Protein AF-A0A533SLA7-F1 (afdb_monomer)

Sequence (152 aa):
YKISGPLTLTRSYRLGAKPLYETLRDRCEGLPPRIVSDKLGHYRRAFNKYFYHTGVRLVHGVPIACRKHRLKHNNNPIERENERVKARTKTMRGFKSHISCKRFLYMLDIMHNFIKPSMALRGDYPAEEAGIKLQLGRNRLLSLIQLSAAAF

Mean predicted aligned error: 5.73 Å

Foldseek 3Di:
DDDAFADDPDDDLVRGQQVSLVCVQPVADDDDQEDEDAPDVSNVVNCCVRPVPPNYYYHYADDPVPVVPVGPHHPVVVVVVVVVLVVVCVVVVHDPDPVVVRVVVVVVVCCQAFNFQDVVNVRHGNCVVSVNCQVADPPNVVSVVVVVVVVD

pLDDT: mean 87.75, std 12.08, range [45.31, 97.0]

Radius of gyration: 17.33 Å; Cα contacts (8 Å, |Δi|>4): 134; chains: 1; bounding box: 38×38×55 Å

Structure (mmCIF, N/CA/C/O backbone):
data_AF-A0A533SLA7-F1
#
_entry.id   AF-A0A533SLA7-F1
#
loop_
_atom_site.group_PDB
_atom_site.id
_atom_site.type_symbol
_atom_site.label_atom_id
_atom_site.label_alt_id
_atom_site.label_comp_id
_atom_site.label_asym_id
_atom_site.label_entity_id
_atom_site.label_seq_id
_atom_site.pdbx_PDB_ins_code
_atom_site.Cartn_x
_atom_site.Cartn_y
_atom_site.Cartn_z
_atom_site.occupancy
_atom_site.B_iso_or_equiv
_atom_site.auth_seq_id
_atom_site.auth_comp_id
_atom_site.auth_asym_id
_atom_site.auth_atom_id
_atom_site.pdbx_PDB_model_num
ATOM 1 N N . TYR A 1 1 ? -6.190 -7.228 -1.175 1.00 89.88 1 TYR A N 1
ATOM 2 C CA . TYR A 1 1 ? -5.577 -6.314 -0.192 1.00 89.88 1 TYR A CA 1
ATOM 3 C C . TYR A 1 1 ? -4.904 -5.114 -0.851 1.00 89.88 1 TYR A C 1
ATOM 5 O O . TYR A 1 1 ? -4.248 -5.283 -1.873 1.00 89.88 1 TYR A O 1
ATOM 13 N N . LYS A 1 2 ? -5.033 -3.916 -0.273 1.00 91.31 2 LYS A N 1
ATOM 14 C CA . LYS A 1 2 ? -4.341 -2.688 -0.696 1.00 91.31 2 LYS A CA 1
ATOM 15 C C . LYS A 1 2 ? -3.165 -2.387 0.233 1.00 91.31 2 LYS A C 1
ATOM 17 O O . LYS A 1 2 ? -3.332 -2.366 1.450 1.00 91.31 2 LYS A O 1
ATOM 22 N N . ILE A 1 3 ? -2.011 -2.081 -0.356 1.00 90.75 3 ILE A N 1
ATOM 23 C CA . ILE A 1 3 ? -0.819 -1.575 0.337 1.00 90.75 3 ILE A CA 1
ATOM 24 C C . ILE A 1 3 ? -0.426 -0.257 -0.327 1.00 90.75 3 ILE A C 1
ATOM 26 O O . ILE A 1 3 ? -0.180 -0.225 -1.534 1.00 90.75 3 ILE A O 1
ATOM 30 N N . SER A 1 4 ? -0.364 0.824 0.449 1.00 92.00 4 SER A N 1
ATOM 31 C CA . SER A 1 4 ? 0.095 2.125 -0.041 1.00 92.00 4 SER A CA 1
ATOM 32 C C . SER A 1 4 ? 1.560 2.369 0.298 1.00 92.00 4 SER A C 1
ATOM 34 O O . SER A 1 4 ? 2.062 1.955 1.343 1.00 92.00 4 SER A O 1
ATOM 36 N N . GLY A 1 5 ? 2.246 3.088 -0.591 1.00 91.25 5 GLY A N 1
ATOM 37 C CA . GLY A 1 5 ? 3.583 3.603 -0.317 1.00 91.25 5 GLY A CA 1
ATOM 38 C C . GLY A 1 5 ? 3.552 4.758 0.691 1.00 91.25 5 GLY A C 1
ATOM 39 O O . GLY A 1 5 ? 2.486 5.313 0.973 1.00 91.25 5 GLY A O 1
ATOM 40 N N . PRO A 1 6 ? 4.714 5.156 1.228 1.00 92.69 6 PRO A N 1
ATOM 41 C CA . PRO A 1 6 ? 4.795 6.313 2.112 1.00 92.69 6 PRO A CA 1
ATOM 42 C C . PRO A 1 6 ? 4.397 7.604 1.385 1.00 92.69 6 PRO A C 1
ATOM 44 O O . PRO A 1 6 ? 4.669 7.783 0.196 1.00 92.69 6 PRO A O 1
ATOM 47 N N . LEU A 1 7 ? 3.790 8.532 2.126 1.00 93.19 7 LEU A N 1
ATOM 48 C CA . LEU A 1 7 ? 3.522 9.883 1.642 1.00 93.19 7 LEU A CA 1
ATOM 49 C C . LEU A 1 7 ? 4.847 10.642 1.486 1.00 93.19 7 LEU A C 1
ATOM 51 O O . LEU A 1 7 ? 5.549 10.872 2.470 1.00 93.19 7 LEU A O 1
ATOM 55 N N . THR A 1 8 ? 5.170 11.061 0.264 1.00 92.81 8 THR A N 1
ATOM 56 C CA . THR A 1 8 ? 6.372 11.847 -0.041 1.00 92.81 8 THR A CA 1
ATOM 57 C C . THR A 1 8 ? 6.003 13.229 -0.575 1.00 92.81 8 THR A C 1
ATOM 59 O O . THR A 1 8 ? 4.960 13.407 -1.198 1.00 92.81 8 THR A O 1
ATOM 62 N N . LEU A 1 9 ? 6.866 14.222 -0.337 1.00 90.12 9 LEU A N 1
ATOM 63 C CA . LEU A 1 9 ? 6.702 15.572 -0.899 1.00 90.12 9 LEU A CA 1
ATOM 64 C C . LEU A 1 9 ? 7.119 15.641 -2.372 1.00 90.12 9 LEU A C 1
ATOM 66 O O . LEU A 1 9 ? 6.596 16.442 -3.137 1.00 90.12 9 LEU A O 1
ATOM 70 N N . THR A 1 10 ? 8.060 14.787 -2.770 1.00 90.94 10 THR A N 1
ATOM 71 C CA . THR A 1 10 ? 8.596 14.726 -4.129 1.00 90.94 10 THR A CA 1
ATOM 72 C C . THR A 1 10 ? 8.579 13.298 -4.651 1.00 90.94 10 THR A C 1
ATOM 74 O O . THR A 1 10 ? 8.543 12.321 -3.891 1.00 90.94 10 THR A O 1
ATOM 77 N N . ARG A 1 11 ? 8.611 13.158 -5.979 1.00 89.38 11 ARG A N 1
ATOM 78 C CA . ARG A 1 11 ? 8.783 11.859 -6.630 1.00 89.38 11 ARG A CA 1
ATOM 79 C C . ARG A 1 11 ? 10.217 11.386 -6.388 1.00 89.38 11 ARG A C 1
ATOM 81 O O . ARG A 1 11 ? 11.156 11.966 -6.916 1.00 89.38 11 ARG A O 1
ATOM 88 N N . SER A 1 12 ? 10.383 10.345 -5.573 1.00 94.00 12 SER A N 1
ATOM 89 C CA . SER A 1 12 ? 11.699 9.837 -5.176 1.00 94.00 12 SER A CA 1
ATOM 90 C C . SER A 1 12 ? 11.728 8.316 -5.164 1.00 94.00 12 SER A C 1
ATOM 92 O O . SER A 1 12 ? 10.853 7.659 -4.596 1.00 94.00 12 SER A O 1
ATOM 94 N N . TYR A 1 13 ? 12.780 7.738 -5.746 1.00 95.25 13 TYR A N 1
ATOM 95 C CA . TYR A 1 13 ? 13.048 6.307 -5.620 1.00 95.25 13 TYR A CA 1
ATOM 96 C C . TYR A 1 13 ? 13.288 5.914 -4.158 1.00 95.25 13 TYR A C 1
ATOM 98 O O . TYR A 1 13 ? 12.667 4.973 -3.670 1.00 95.25 13 TYR A O 1
ATOM 106 N N . ARG A 1 14 ? 14.172 6.642 -3.459 1.00 96.25 14 ARG A N 1
ATOM 107 C CA . ARG A 1 14 ? 14.626 6.290 -2.105 1.00 96.25 14 ARG A CA 1
ATOM 108 C C . ARG A 1 14 ? 13.503 6.411 -1.079 1.00 96.25 14 ARG A C 1
ATOM 110 O O . ARG A 1 14 ? 13.402 5.543 -0.223 1.00 96.25 14 ARG A O 1
ATOM 117 N N . LEU A 1 15 ? 12.690 7.463 -1.181 1.00 95.81 15 LEU A N 1
ATOM 118 C CA . LEU A 1 15 ? 11.624 7.745 -0.217 1.00 95.81 15 LEU A CA 1
ATOM 119 C C . LEU A 1 15 ? 10.271 7.146 -0.611 1.00 95.81 15 LEU A C 1
ATOM 121 O O . LEU A 1 15 ? 9.427 7.021 0.259 1.00 95.81 15 LEU A O 1
ATOM 125 N N . GLY A 1 16 ? 10.049 6.796 -1.883 1.00 95.00 16 GLY A N 1
ATOM 126 C CA . GLY A 1 16 ? 8.755 6.317 -2.385 1.00 95.00 16 GLY A CA 1
ATOM 127 C C . GLY A 1 16 ? 8.790 4.869 -2.871 1.00 95.00 16 GLY A C 1
ATOM 128 O O . GLY A 1 16 ? 8.331 3.959 -2.185 1.00 95.00 16 GLY A O 1
ATOM 129 N N . ALA A 1 17 ? 9.330 4.635 -4.072 1.00 95.25 17 ALA A N 1
ATOM 130 C CA . ALA A 1 17 ? 9.242 3.323 -4.726 1.00 95.25 17 ALA A CA 1
ATOM 131 C C . ALA A 1 17 ? 9.986 2.208 -3.969 1.00 95.25 17 ALA A C 1
ATOM 133 O O . ALA A 1 17 ? 9.465 1.102 -3.857 1.00 95.25 17 ALA A O 1
ATOM 134 N N . LYS A 1 18 ? 11.181 2.495 -3.432 1.00 96.75 18 LYS A N 1
ATOM 135 C CA . LYS A 1 18 ? 11.969 1.533 -2.650 1.00 96.75 18 LYS A CA 1
ATOM 136 C C . LYS A 1 18 ? 11.196 1.025 -1.415 1.00 96.75 18 LYS A C 1
ATOM 138 O O . LYS A 1 18 ? 10.999 -0.184 -1.350 1.00 96.75 18 LYS A O 1
ATOM 143 N N . PRO A 1 19 ? 10.733 1.879 -0.478 1.00 97.00 19 PRO A N 1
ATOM 144 C CA . PRO A 1 19 ? 10.024 1.410 0.716 1.00 97.00 19 PRO A CA 1
ATOM 145 C C . PRO A 1 19 ? 8.677 0.745 0.403 1.00 97.00 19 PRO A C 1
ATOM 147 O O . PRO A 1 19 ? 8.277 -0.172 1.114 1.00 97.00 19 PRO A O 1
ATOM 150 N N . LEU A 1 20 ? 7.988 1.144 -0.676 1.00 95.19 20 LEU A N 1
ATOM 151 C CA . LEU A 1 20 ? 6.791 0.428 -1.131 1.00 95.19 20 LEU A CA 1
ATOM 152 C C . LEU A 1 20 ? 7.122 -1.025 -1.504 1.00 95.19 20 LEU A C 1
ATOM 154 O O . LEU A 1 20 ? 6.467 -1.942 -1.026 1.00 95.19 20 LEU A O 1
ATOM 158 N N . TYR A 1 21 ? 8.141 -1.241 -2.337 1.00 95.50 21 TYR A N 1
ATOM 159 C CA . TYR A 1 21 ? 8.519 -2.587 -2.779 1.00 95.50 21 TYR A CA 1
ATOM 160 C C . TYR A 1 21 ? 9.115 -3.435 -1.653 1.00 95.50 21 TYR A C 1
ATOM 162 O O . TYR A 1 21 ? 8.885 -4.638 -1.611 1.00 95.50 21 TYR A O 1
ATOM 170 N N . GLU A 1 22 ? 9.829 -2.806 -0.725 1.00 95.94 22 GLU A N 1
ATOM 171 C CA . GLU A 1 22 ? 10.284 -3.436 0.516 1.00 95.94 22 GLU A CA 1
ATOM 172 C C . GLU A 1 22 ? 9.097 -3.930 1.350 1.00 95.94 22 GLU A C 1
ATOM 174 O O . GLU A 1 22 ? 9.043 -5.097 1.713 1.00 95.94 22 GLU A O 1
ATOM 179 N N . THR A 1 23 ? 8.075 -3.086 1.526 1.00 94.75 23 THR A N 1
ATOM 180 C CA . THR A 1 23 ? 6.830 -3.470 2.211 1.00 94.75 23 THR A CA 1
ATOM 181 C C . THR A 1 23 ? 6.117 -4.615 1.492 1.00 94.75 23 THR A C 1
ATOM 183 O O . THR A 1 23 ? 5.605 -5.515 2.149 1.00 94.75 23 THR A O 1
ATOM 186 N N . LEU A 1 24 ? 6.082 -4.608 0.154 1.00 93.75 24 LEU A N 1
ATOM 187 C CA . LEU A 1 24 ? 5.492 -5.703 -0.623 1.00 93.75 24 LEU A CA 1
ATOM 188 C C . LEU A 1 24 ? 6.231 -7.026 -0.397 1.00 93.75 24 LEU A C 1
ATOM 190 O O . LEU A 1 24 ? 5.575 -8.047 -0.249 1.00 93.75 24 LEU A O 1
ATOM 194 N N . ARG A 1 25 ? 7.568 -7.007 -0.351 1.00 93.19 25 ARG A N 1
ATOM 195 C CA . ARG A 1 25 ? 8.379 -8.198 -0.060 1.00 93.19 25 ARG A CA 1
ATOM 196 C C . ARG A 1 25 ? 8.143 -8.701 1.366 1.00 93.19 25 ARG A C 1
ATOM 198 O O . ARG A 1 25 ? 8.005 -9.898 1.557 1.00 93.19 25 ARG A O 1
ATOM 205 N N . ASP A 1 26 ? 8.112 -7.794 2.340 1.00 92.88 26 ASP A N 1
ATOM 206 C CA . ASP A 1 26 ? 8.148 -8.158 3.763 1.00 92.88 26 ASP A CA 1
ATOM 207 C C . ASP A 1 26 ? 6.774 -8.486 4.352 1.00 92.88 26 ASP A C 1
ATOM 209 O O . ASP A 1 26 ? 6.690 -9.175 5.363 1.00 92.88 26 ASP A O 1
ATOM 213 N N . ARG A 1 27 ? 5.691 -7.957 3.768 1.00 91.69 27 ARG A N 1
ATOM 214 C CA . ARG A 1 27 ? 4.333 -8.071 4.329 1.00 91.69 27 ARG A CA 1
ATOM 215 C C . ARG A 1 27 ? 3.378 -8.937 3.518 1.00 91.69 27 ARG A C 1
ATOM 217 O O . ARG A 1 27 ? 2.217 -9.042 3.902 1.00 91.69 27 ARG A O 1
ATOM 224 N N . CYS A 1 28 ? 3.814 -9.485 2.389 1.00 90.56 28 CYS A N 1
ATOM 225 C CA . CYS A 1 28 ? 2.981 -10.378 1.590 1.00 90.56 28 CYS A CA 1
ATOM 226 C C . CYS A 1 28 ? 3.452 -11.817 1.766 1.00 90.56 28 CYS A C 1
ATOM 228 O O . CYS A 1 28 ? 4.646 -12.096 1.688 1.00 90.56 28 CYS A O 1
ATOM 230 N N . GLU A 1 29 ? 2.501 -12.725 1.952 1.00 89.12 29 GLU A N 1
ATOM 231 C CA . GLU A 1 29 ? 2.769 -14.154 1.877 1.00 89.12 29 GLU A CA 1
ATOM 232 C C . GLU A 1 29 ? 2.764 -14.603 0.416 1.00 89.12 29 GLU A C 1
ATOM 234 O O . GLU A 1 29 ? 1.838 -14.320 -0.349 1.00 89.12 29 GLU A O 1
ATOM 239 N N . GLY A 1 30 ? 3.830 -15.297 0.024 1.00 88.06 30 GLY A N 1
ATOM 240 C CA . GLY A 1 30 ? 4.041 -15.703 -1.356 1.00 88.06 30 GLY A CA 1
ATOM 241 C C . GLY A 1 30 ? 4.371 -14.538 -2.291 1.00 88.06 30 GLY A C 1
ATOM 242 O O . GLY A 1 30 ? 4.545 -13.383 -1.900 1.00 88.06 30 GLY A O 1
ATOM 243 N N . LEU A 1 31 ? 4.500 -14.866 -3.574 1.00 89.81 31 LEU A N 1
ATOM 244 C CA . LEU A 1 31 ? 4.858 -13.910 -4.610 1.00 89.81 31 LEU A CA 1
ATOM 245 C C . LEU A 1 31 ? 3.790 -13.894 -5.698 1.00 89.81 31 LEU A C 1
ATOM 247 O O . LEU A 1 31 ? 3.361 -14.957 -6.155 1.00 89.81 31 LEU A O 1
ATOM 251 N N . PRO A 1 32 ? 3.365 -12.708 -6.162 1.00 89.94 32 PRO A N 1
ATOM 252 C CA . PRO A 1 32 ? 2.428 -12.644 -7.264 1.00 89.94 32 PRO A CA 1
ATOM 253 C C . PRO A 1 32 ? 3.113 -13.142 -8.545 1.00 89.94 32 PRO A C 1
ATOM 255 O O . PRO A 1 32 ? 4.292 -12.870 -8.757 1.00 89.94 32 PRO A O 1
ATOM 258 N N . PRO A 1 33 ? 2.386 -13.755 -9.492 1.00 90.31 33 PRO A N 1
ATOM 259 C CA . PRO A 1 33 ? 2.976 -14.161 -10.770 1.00 90.31 33 PRO A CA 1
ATOM 260 C C . PRO A 1 33 ? 3.480 -12.960 -11.588 1.00 90.31 33 PRO A C 1
ATOM 262 O O . PRO A 1 33 ? 4.309 -13.095 -12.492 1.00 90.31 33 PRO A O 1
ATOM 265 N N . ARG A 1 34 ? 2.956 -11.758 -11.310 1.00 90.94 34 ARG A N 1
ATOM 266 C CA . ARG A 1 34 ? 3.347 -10.524 -11.991 1.00 90.94 34 ARG A CA 1
ATOM 267 C C . ARG A 1 34 ? 3.039 -9.272 -11.184 1.00 90.94 34 ARG A C 1
ATOM 269 O O . ARG A 1 34 ? 2.064 -9.230 -10.441 1.00 90.94 34 ARG A O 1
ATOM 276 N N . ILE A 1 35 ? 3.811 -8.223 -11.442 1.00 91.19 35 ILE A N 1
ATOM 277 C CA . ILE A 1 35 ? 3.564 -6.859 -10.974 1.00 91.19 35 ILE A CA 1
ATOM 278 C C . ILE A 1 35 ? 3.326 -5.984 -12.201 1.00 91.19 35 ILE A C 1
ATOM 280 O O . ILE A 1 35 ? 4.118 -5.992 -13.144 1.00 91.19 35 ILE A O 1
ATOM 284 N N . VAL A 1 36 ? 2.223 -5.236 -12.198 1.00 89.31 36 VAL A N 1
ATOM 285 C CA . VAL A 1 36 ? 1.888 -4.292 -13.268 1.00 89.31 36 VAL A CA 1
ATOM 286 C C . VAL A 1 36 ? 2.189 -2.877 -12.785 1.00 89.31 36 VAL A C 1
ATOM 288 O O . VAL A 1 36 ? 1.601 -2.429 -11.805 1.00 89.31 36 VAL A O 1
ATOM 291 N N . SER A 1 37 ? 3.093 -2.169 -13.461 1.00 87.88 37 SER A N 1
ATOM 292 C CA . SER A 1 37 ? 3.428 -0.771 -13.153 1.00 87.88 37 SER A CA 1
ATOM 293 C C . SER A 1 37 ? 3.317 0.124 -14.385 1.00 87.88 37 SER A C 1
ATOM 295 O O . SER A 1 37 ? 3.197 -0.356 -15.514 1.00 87.88 37 SER A O 1
ATOM 297 N N . ASP A 1 38 ? 3.406 1.440 -14.192 1.00 79.50 38 ASP A N 1
ATOM 298 C CA . ASP A 1 38 ? 3.704 2.348 -15.302 1.00 79.50 38 ASP A CA 1
ATOM 299 C C . ASP A 1 38 ? 5.165 2.146 -15.785 1.00 79.50 38 ASP A C 1
ATOM 301 O O . ASP A 1 38 ? 5.896 1.269 -15.305 1.00 79.50 38 ASP A O 1
ATOM 305 N N . LYS A 1 39 ? 5.608 2.942 -16.762 1.00 82.06 39 LYS A N 1
ATOM 306 C CA . LYS A 1 39 ? 6.992 2.912 -17.273 1.00 82.06 39 LYS A CA 1
ATOM 307 C C . LYS A 1 39 ? 7.968 3.772 -16.451 1.00 82.06 39 LYS A C 1
ATOM 309 O O . LYS A 1 39 ? 9.051 4.096 -16.936 1.00 82.06 39 LYS A O 1
ATOM 314 N N . LEU A 1 40 ? 7.631 4.160 -15.218 1.00 88.25 40 LEU A N 1
ATOM 315 C CA . LEU A 1 40 ? 8.533 4.945 -14.378 1.00 88.25 40 LEU A CA 1
ATOM 316 C C . LEU A 1 40 ? 9.778 4.132 -13.992 1.00 88.25 40 LEU A C 1
ATOM 318 O O . LEU A 1 40 ? 9.690 3.080 -13.353 1.00 88.25 40 LEU A O 1
ATOM 322 N N . GLY A 1 41 ? 10.963 4.688 -14.263 1.00 92.81 41 GLY A N 1
ATOM 323 C CA . GLY A 1 41 ? 12.245 4.047 -13.947 1.00 92.81 41 GLY A CA 1
ATOM 324 C C . GLY A 1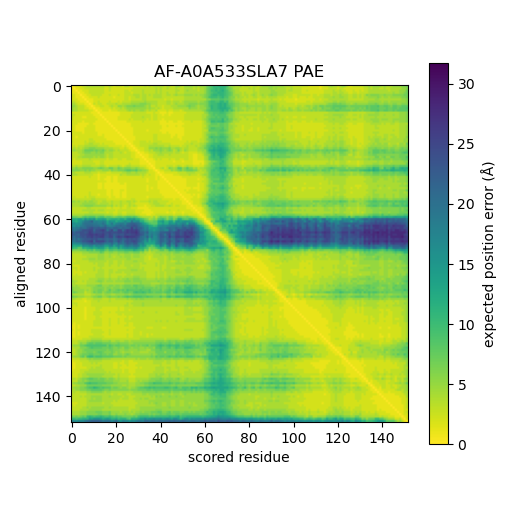 41 ? 12.435 3.689 -12.466 1.00 92.81 41 GLY A C 1
ATOM 325 O O . GLY A 1 41 ? 13.134 2.729 -12.154 1.00 92.81 41 GLY A O 1
ATOM 326 N N . HIS A 1 42 ? 11.785 4.398 -11.537 1.00 95.12 42 HIS A N 1
ATOM 327 C CA . HIS A 1 42 ? 11.835 4.072 -10.108 1.00 95.12 42 HIS A CA 1
ATOM 328 C C . HIS A 1 42 ? 11.211 2.713 -9.779 1.00 95.12 42 HIS A C 1
ATOM 330 O O . HIS A 1 42 ? 11.780 1.987 -8.967 1.00 95.12 42 HIS A O 1
ATOM 336 N N . TYR A 1 43 ? 10.084 2.351 -10.403 1.00 93.56 43 TYR A N 1
ATOM 337 C CA . TYR A 1 43 ? 9.464 1.045 -10.173 1.00 93.56 43 TYR A CA 1
ATOM 338 C C . TYR A 1 43 ? 10.274 -0.070 -10.814 1.00 93.56 43 TYR A C 1
ATOM 340 O O . TYR A 1 43 ? 10.485 -1.086 -10.169 1.00 93.56 43 TYR A O 1
ATOM 348 N N . ARG A 1 44 ? 10.835 0.148 -12.012 1.00 94.25 44 ARG A N 1
ATOM 349 C CA . ARG A 1 44 ? 11.777 -0.811 -12.616 1.00 94.25 44 ARG A CA 1
ATOM 350 C C . ARG A 1 44 ? 12.995 -1.039 -11.720 1.00 94.25 44 ARG A C 1
ATOM 352 O O . ARG A 1 44 ? 13.384 -2.176 -11.487 1.00 94.25 44 ARG A O 1
ATOM 359 N N . ARG A 1 45 ? 13.571 0.033 -11.170 1.00 96.62 45 ARG A N 1
ATOM 360 C CA . ARG A 1 45 ? 14.705 -0.054 -10.242 1.00 96.62 45 ARG A CA 1
ATOM 361 C C . ARG A 1 45 ? 14.339 -0.797 -8.953 1.00 96.62 45 ARG A C 1
ATOM 363 O O . ARG A 1 45 ? 15.126 -1.614 -8.491 1.00 96.62 45 ARG A O 1
ATOM 370 N N . ALA A 1 46 ? 13.167 -0.522 -8.381 1.00 96.44 46 ALA A N 1
ATOM 371 C CA . ALA A 1 46 ? 12.694 -1.192 -7.169 1.00 96.44 46 ALA A CA 1
ATOM 372 C C . ALA A 1 46 ? 12.392 -2.674 -7.431 1.00 96.44 46 ALA A C 1
ATOM 374 O O . ALA A 1 46 ? 12.846 -3.536 -6.686 1.00 96.44 46 ALA A O 1
ATOM 375 N N . PHE A 1 47 ? 11.710 -2.974 -8.536 1.00 96.50 47 PHE A N 1
ATOM 376 C CA . PHE A 1 47 ? 11.441 -4.331 -8.990 1.00 96.50 47 PHE A CA 1
ATOM 377 C C . PHE A 1 47 ? 12.733 -5.130 -9.147 1.00 96.50 47 PHE A C 1
ATOM 379 O O . PHE A 1 47 ? 12.864 -6.199 -8.560 1.00 96.50 47 PHE A O 1
ATOM 386 N N . ASN A 1 48 ? 13.719 -4.573 -9.857 1.00 96.06 48 ASN A N 1
ATOM 387 C CA . ASN A 1 48 ? 14.996 -5.245 -10.065 1.00 96.06 48 ASN A CA 1
ATOM 388 C C . ASN A 1 48 ? 15.718 -5.545 -8.743 1.00 96.06 48 ASN A C 1
ATOM 390 O O . ASN A 1 48 ? 16.398 -6.555 -8.616 1.00 96.06 48 ASN A O 1
ATOM 394 N N . LYS A 1 49 ? 15.565 -4.670 -7.746 1.00 96.69 49 LYS A N 1
ATOM 395 C CA . LYS A 1 49 ? 16.184 -4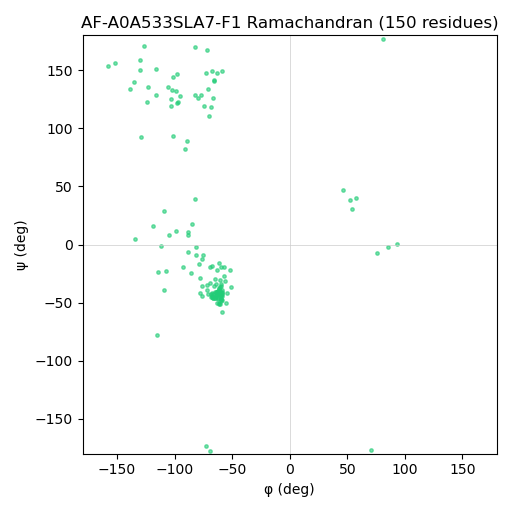.866 -6.439 1.00 96.69 49 LYS A CA 1
ATOM 396 C C . LYS A 1 49 ? 15.537 -6.004 -5.640 1.00 96.69 49 LYS A C 1
ATOM 398 O O . LYS A 1 49 ? 16.256 -6.732 -4.967 1.00 96.69 49 LYS A O 1
ATOM 403 N N . TYR A 1 50 ? 14.209 -6.105 -5.648 1.00 95.81 50 TYR A N 1
ATOM 404 C CA . TYR A 1 50 ? 13.479 -6.964 -4.703 1.00 95.81 50 TYR A CA 1
ATOM 405 C C . TYR A 1 50 ? 12.887 -8.237 -5.329 1.00 95.81 50 TYR A C 1
ATOM 407 O O . TYR A 1 50 ? 12.662 -9.201 -4.608 1.00 95.81 50 TYR A O 1
ATOM 4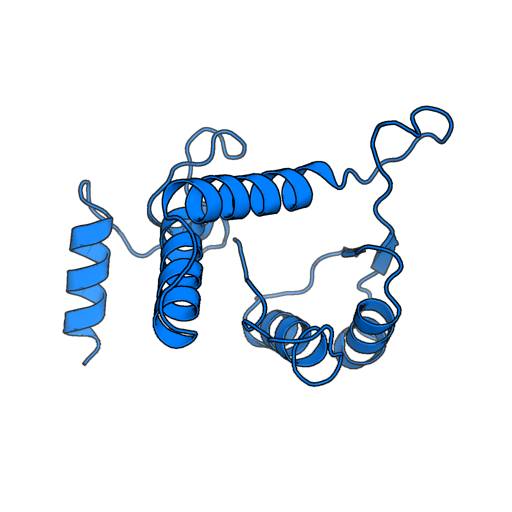15 N N . PHE A 1 51 ? 12.648 -8.262 -6.645 1.00 95.88 51 PHE A N 1
ATOM 416 C CA . PHE A 1 51 ? 11.877 -9.322 -7.312 1.00 95.88 51 PHE A CA 1
ATOM 417 C C . PHE A 1 51 ? 12.516 -9.862 -8.606 1.00 95.88 51 PHE A C 1
ATOM 419 O O . PHE A 1 51 ? 11.920 -10.692 -9.285 1.00 95.88 51 PHE A O 1
ATOM 426 N N . TYR A 1 52 ? 13.724 -9.420 -8.979 1.00 93.25 52 TYR A N 1
ATOM 427 C CA . TYR A 1 52 ? 14.346 -9.825 -10.251 1.00 93.25 52 TYR A CA 1
ATOM 428 C C . TYR A 1 52 ? 14.607 -11.333 -10.354 1.00 93.25 52 TYR A C 1
ATOM 430 O O . TYR A 1 52 ? 14.386 -11.928 -11.404 1.00 93.25 52 TYR A O 1
ATOM 438 N N . HIS A 1 53 ? 15.042 -11.951 -9.256 1.00 92.75 53 HIS A N 1
ATOM 439 C CA . HIS A 1 53 ? 15.403 -13.371 -9.203 1.00 92.75 53 HIS A CA 1
ATOM 440 C C . HIS A 1 53 ? 14.297 -14.263 -8.630 1.00 92.75 53 HIS A C 1
ATOM 442 O O . HIS A 1 53 ? 14.544 -15.418 -8.310 1.00 92.75 53 HIS A O 1
ATOM 448 N N . THR A 1 54 ? 13.079 -13.742 -8.474 1.00 91.44 54 THR A N 1
ATOM 449 C CA . THR A 1 54 ? 12.017 -14.440 -7.739 1.00 91.44 54 THR A CA 1
ATOM 450 C C . THR A 1 54 ? 10.945 -15.058 -8.644 1.00 91.44 54 THR A C 1
ATOM 452 O O . THR A 1 54 ? 9.906 -15.500 -8.164 1.00 91.44 54 THR A O 1
ATOM 455 N N . GLY A 1 55 ? 11.156 -15.054 -9.966 1.00 91.06 55 GLY A N 1
ATOM 456 C CA . GLY A 1 55 ? 10.199 -15.565 -10.961 1.00 91.06 55 GLY A CA 1
ATOM 457 C C . GLY A 1 55 ? 8.997 -14.647 -11.234 1.00 91.06 55 GLY A C 1
ATOM 458 O O . GLY A 1 55 ? 8.241 -14.878 -12.179 1.00 91.06 55 GLY A O 1
ATOM 459 N N . VAL A 1 56 ? 8.835 -13.571 -10.459 1.00 94.19 56 VAL A N 1
ATOM 460 C CA . VAL A 1 56 ? 7.811 -12.542 -10.680 1.00 94.19 56 VAL A CA 1
ATOM 461 C C . VAL A 1 56 ? 8.098 -11.814 -11.992 1.00 94.19 56 VAL A C 1
ATOM 463 O O . VAL A 1 56 ? 9.244 -11.512 -12.316 1.00 94.19 56 VAL A O 1
ATOM 466 N N . ARG A 1 57 ? 7.058 -11.476 -12.759 1.00 91.94 57 ARG A N 1
ATOM 467 C CA . ARG A 1 57 ? 7.208 -10.708 -14.008 1.00 91.94 57 ARG A CA 1
ATOM 468 C C . ARG A 1 57 ? 6.804 -9.248 -13.832 1.00 91.94 57 ARG A C 1
ATOM 470 O O . ARG A 1 57 ? 5.659 -8.973 -13.478 1.00 91.94 57 ARG A O 1
ATOM 477 N N . LEU A 1 58 ? 7.690 -8.309 -14.163 1.00 90.88 58 LEU A N 1
ATOM 478 C CA . LEU A 1 58 ? 7.309 -6.902 -14.316 1.00 90.88 58 LEU A CA 1
ATOM 479 C C . LEU A 1 58 ? 6.659 -6.685 -15.680 1.00 90.88 58 LEU A C 1
ATOM 481 O O . LEU A 1 58 ? 7.235 -7.014 -16.716 1.00 90.88 58 LEU A O 1
ATOM 485 N N . VAL A 1 59 ? 5.459 -6.115 -15.681 1.00 88.00 59 VAL A N 1
ATOM 486 C CA . VAL A 1 59 ? 4.701 -5.808 -16.895 1.00 88.00 59 VAL A CA 1
ATOM 487 C C . VAL A 1 59 ? 4.221 -4.369 -16.841 1.00 88.00 59 VAL A C 1
ATOM 489 O O . VAL A 1 59 ? 3.977 -3.817 -15.771 1.00 88.00 59 VAL A O 1
ATOM 492 N N . HIS A 1 60 ? 4.077 -3.750 -18.007 1.00 80.25 60 HIS A N 1
ATOM 493 C CA . HIS A 1 60 ? 3.593 -2.381 -18.100 1.00 80.25 60 HIS A CA 1
ATOM 494 C C . HIS A 1 60 ? 2.087 -2.348 -18.351 1.00 80.25 60 HIS A C 1
ATOM 496 O O . HIS A 1 60 ? 1.589 -3.006 -19.266 1.00 80.25 60 HIS A O 1
ATOM 502 N N . GLY A 1 61 ? 1.372 -1.591 -17.519 1.00 64.94 61 GLY A N 1
ATOM 503 C CA . GLY A 1 61 ? -0.034 -1.267 -17.753 1.00 64.94 61 GLY A CA 1
ATOM 504 C C . GLY A 1 61 ? -0.163 -0.255 -18.889 1.00 64.94 61 GLY A C 1
ATOM 505 O O . GLY A 1 61 ? 0.717 0.589 -19.070 1.00 64.94 61 GLY A O 1
ATOM 506 N N . VAL A 1 62 ? -1.244 -0.338 -19.663 1.00 58.34 62 VAL A N 1
ATOM 507 C CA . VAL A 1 62 ? -1.518 0.601 -20.761 1.00 58.34 62 VAL A CA 1
ATOM 508 C C . VAL A 1 62 ? -2.994 1.028 -20.696 1.00 58.34 62 VAL A C 1
ATOM 510 O O . VAL A 1 62 ? -3.834 0.173 -20.405 1.00 58.34 62 VAL A O 1
ATOM 513 N N . PRO A 1 63 ? -3.332 2.312 -20.942 1.00 53.62 63 PRO A N 1
ATOM 514 C CA . PRO A 1 63 ? -4.714 2.798 -20.888 1.00 53.62 63 PRO A CA 1
ATOM 515 C C . PRO A 1 63 ? -5.658 2.076 -21.862 1.00 53.62 63 PRO A C 1
ATOM 517 O 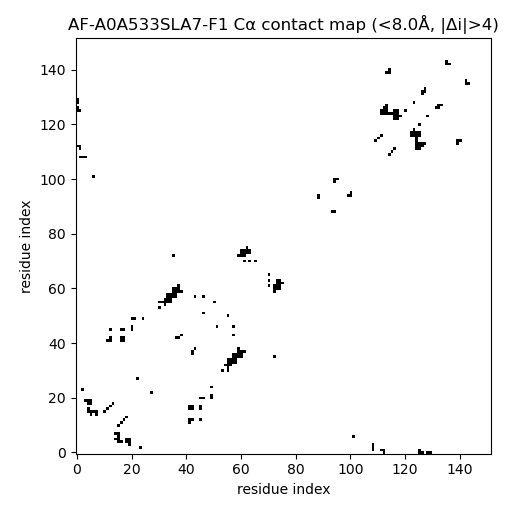O . PRO A 1 63 ? -5.261 1.710 -22.972 1.00 53.62 63 PRO A O 1
ATOM 520 N N . ILE A 1 64 ? -6.942 1.949 -21.494 1.00 49.00 64 ILE A N 1
ATOM 521 C CA . ILE A 1 64 ? -7.997 1.313 -22.318 1.00 49.00 64 ILE A CA 1
ATOM 522 C C . ILE A 1 64 ? -8.141 1.954 -23.707 1.00 49.00 64 ILE A C 1
ATOM 524 O O . ILE A 1 64 ? -8.466 1.259 -24.672 1.00 49.00 64 ILE A O 1
ATOM 528 N N . ALA A 1 65 ? -7.872 3.259 -23.834 1.00 46.97 65 ALA A N 1
ATOM 529 C CA . ALA A 1 65 ? -7.937 3.983 -25.107 1.00 46.97 65 ALA A CA 1
ATOM 530 C C . ALA A 1 65 ? -7.019 3.380 -26.192 1.00 46.97 65 ALA A C 1
ATOM 532 O O . ALA A 1 65 ? -7.269 3.540 -27.383 1.00 46.97 65 ALA A O 1
ATOM 533 N N . CYS A 1 66 ? -6.020 2.581 -25.808 1.00 48.50 66 CYS A N 1
ATOM 534 C CA . CYS A 1 66 ? -5.199 1.794 -26.723 1.00 48.50 66 CYS A CA 1
ATOM 535 C C . CYS A 1 66 ? -5.859 0.458 -27.134 1.00 48.50 66 CYS A C 1
ATOM 537 O O . CYS A 1 66 ? -5.176 -0.552 -27.315 1.00 48.50 66 CYS A O 1
ATOM 539 N N . ARG A 1 67 ? -7.183 0.437 -27.358 1.00 45.31 67 ARG A N 1
ATOM 540 C CA . ARG A 1 67 ? -7.941 -0.730 -27.865 1.00 45.31 67 ARG A CA 1
ATOM 541 C C . ARG A 1 67 ? -7.325 -1.321 -29.156 1.00 45.31 67 ARG A C 1
ATOM 543 O O . ARG A 1 67 ? -7.466 -2.512 -29.414 1.00 45.31 67 ARG A O 1
ATOM 550 N N . LYS A 1 68 ? -6.535 -0.520 -29.889 1.00 48.06 68 LYS A N 1
ATOM 551 C CA . LYS A 1 68 ? -5.729 -0.890 -31.069 1.00 48.06 68 LYS A CA 1
ATOM 552 C C . LYS A 1 68 ? -4.633 -1.952 -30.809 1.00 48.06 68 LYS A C 1
ATOM 554 O O . LYS A 1 68 ? -4.157 -2.550 -31.765 1.00 48.06 68 LYS A O 1
ATOM 559 N N . HIS A 1 69 ? -4.248 -2.232 -29.553 1.00 47.94 69 HIS A N 1
ATOM 560 C CA . HIS A 1 69 ? -3.091 -3.091 -29.220 1.00 47.94 69 HIS A CA 1
ATOM 561 C C . HIS A 1 69 ? -3.394 -4.380 -28.414 1.00 47.94 69 HIS A C 1
ATOM 563 O O . HIS A 1 69 ? -2.468 -4.970 -27.862 1.00 47.94 69 HIS A O 1
ATOM 569 N N . ARG A 1 70 ? -4.651 -4.856 -28.326 1.00 48.81 70 ARG A N 1
ATOM 570 C CA . ARG A 1 70 ? -5.025 -6.095 -27.579 1.00 48.81 70 ARG A CA 1
ATOM 571 C C . ARG A 1 70 ? -4.523 -6.135 -26.115 1.00 48.81 70 ARG A C 1
ATOM 573 O O . ARG A 1 70 ? -4.076 -7.168 -25.614 1.00 48.81 70 ARG A O 1
ATOM 580 N N . LEU A 1 71 ? -4.557 -5.003 -25.417 1.00 49.06 71 LEU A N 1
ATOM 581 C CA . LEU A 1 71 ? -3.917 -4.858 -24.106 1.00 49.06 71 LEU A CA 1
ATOM 582 C C . LEU A 1 71 ? -4.686 -5.576 -22.987 1.00 49.06 71 LEU A C 1
ATOM 584 O O . LEU A 1 71 ? -5.822 -5.234 -22.678 1.00 49.06 71 LEU A O 1
ATOM 588 N N . LYS A 1 72 ? -4.026 -6.550 -22.344 1.00 54.00 72 LYS A N 1
ATOM 589 C CA . LYS A 1 72 ? -4.569 -7.375 -21.245 1.00 54.00 72 LYS A CA 1
ATOM 590 C C . LYS A 1 72 ? -4.526 -6.712 -19.856 1.00 54.00 72 LYS A C 1
ATOM 592 O O . LYS A 1 72 ? -5.040 -7.294 -18.903 1.00 54.00 72 LYS A O 1
ATOM 597 N N . HIS A 1 73 ? -3.868 -5.560 -19.682 1.00 60.12 73 HIS A N 1
ATOM 598 C CA . HIS A 1 73 ? -3.501 -5.048 -18.349 1.00 60.12 73 HIS A CA 1
ATOM 599 C C . HIS A 1 73 ? -3.934 -3.594 -18.145 1.00 60.12 73 HIS A C 1
ATOM 601 O O . HIS A 1 73 ? -3.224 -2.652 -18.495 1.00 60.12 73 HIS A O 1
ATOM 607 N N . ASN A 1 74 ? -5.134 -3.468 -17.581 1.00 67.81 74 ASN A N 1
ATOM 608 C CA . ASN A 1 74 ? -5.878 -2.239 -17.346 1.00 67.81 74 ASN A CA 1
ATOM 609 C C . ASN A 1 74 ? -5.329 -1.450 -16.137 1.00 67.81 74 ASN A C 1
ATOM 611 O O . ASN A 1 74 ? -5.191 -2.014 -15.051 1.00 67.81 74 ASN A O 1
ATOM 615 N N . ASN A 1 75 ? -5.048 -0.154 -16.306 1.00 75.56 75 ASN A N 1
ATOM 616 C CA . ASN A 1 75 ? -4.620 0.757 -15.236 1.00 75.56 75 ASN A CA 1
ATOM 617 C C . ASN A 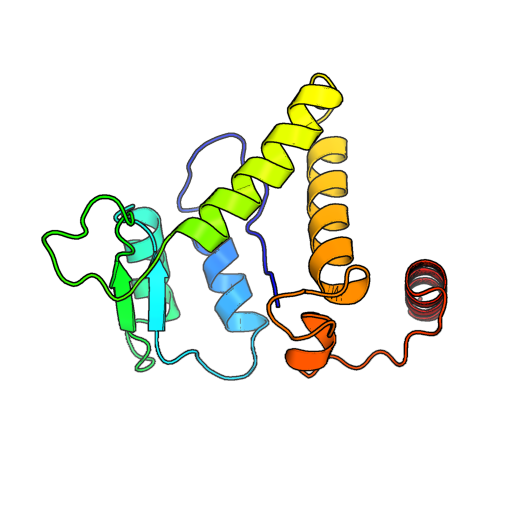1 75 ? -5.793 1.431 -14.489 1.00 75.56 75 ASN A C 1
ATOM 619 O O . ASN A 1 75 ? -5.572 2.050 -13.447 1.00 75.56 75 ASN A O 1
ATOM 623 N N . ASN A 1 76 ? -7.039 1.253 -14.939 1.00 79.00 76 ASN A N 1
ATOM 624 C CA . ASN A 1 76 ? -8.222 1.831 -14.298 1.00 79.00 76 ASN A CA 1
ATOM 625 C C . ASN A 1 76 ? -8.333 1.575 -12.784 1.00 79.00 76 ASN A C 1
ATOM 627 O O . ASN A 1 76 ? -8.810 2.471 -12.090 1.00 79.00 76 ASN A O 1
ATOM 631 N N . PRO A 1 77 ? -7.945 0.406 -12.220 1.00 81.06 77 PRO A N 1
ATOM 632 C CA . PRO A 1 77 ? -8.053 0.200 -10.777 1.00 81.06 77 PRO A CA 1
ATOM 633 C C . PRO A 1 77 ? -7.243 1.220 -9.969 1.00 81.06 77 PRO A C 1
ATOM 635 O O . PRO A 1 77 ? -7.759 1.769 -8.996 1.00 81.06 77 PRO A O 1
ATOM 638 N N . ILE A 1 78 ? -6.005 1.515 -10.391 1.00 84.31 78 ILE A N 1
ATOM 639 C CA . ILE A 1 78 ? -5.163 2.494 -9.695 1.00 84.31 78 ILE A CA 1
ATOM 640 C C . ILE A 1 78 ? -5.610 3.929 -9.997 1.00 84.31 78 ILE A C 1
ATOM 642 O O . ILE A 1 78 ? -5.599 4.771 -9.101 1.00 84.31 78 ILE A O 1
ATOM 646 N N . GLU A 1 79 ? -6.066 4.215 -11.220 1.00 85.19 79 GLU A N 1
ATOM 647 C CA . GLU A 1 79 ? -6.604 5.535 -11.574 1.00 85.19 79 GLU A CA 1
ATOM 648 C C . GLU A 1 79 ? -7.852 5.872 -10.756 1.00 85.19 79 GLU A C 1
ATOM 650 O O . GLU A 1 79 ? -7.900 6.926 -10.125 1.00 85.19 79 GLU A O 1
ATOM 655 N N . ARG A 1 80 ? -8.799 4.934 -10.652 1.00 87.00 80 ARG A N 1
ATOM 656 C CA . ARG A 1 80 ? -10.011 5.084 -9.838 1.00 87.00 80 ARG A CA 1
ATOM 657 C C . ARG A 1 80 ? -9.690 5.324 -8.366 1.00 87.00 80 ARG A C 1
ATOM 659 O O . ARG A 1 80 ? -10.371 6.099 -7.696 1.00 87.00 80 ARG A O 1
ATOM 666 N N . GLU A 1 81 ? -8.675 4.650 -7.836 1.00 87.69 81 GLU A N 1
ATOM 667 C CA . GLU A 1 81 ? -8.258 4.864 -6.451 1.00 87.69 81 GLU A CA 1
ATOM 668 C C . GLU A 1 81 ? -7.647 6.258 -6.259 1.00 87.69 81 GLU A C 1
ATOM 670 O O . GLU A 1 81 ? -7.998 6.967 -5.314 1.00 87.69 81 GLU A O 1
ATOM 675 N N . ASN A 1 82 ? -6.814 6.707 -7.199 1.00 89.69 82 ASN A N 1
ATOM 676 C CA . ASN A 1 82 ? -6.269 8.062 -7.182 1.00 89.69 82 ASN A CA 1
ATOM 677 C C . ASN A 1 82 ? -7.374 9.126 -7.286 1.00 89.69 82 ASN A C 1
ATOM 679 O O . ASN A 1 82 ? -7.322 10.139 -6.588 1.00 89.69 82 ASN A O 1
ATOM 683 N N . GLU A 1 83 ? -8.391 8.903 -8.119 1.00 90.62 83 GLU A N 1
ATOM 684 C CA . GLU A 1 83 ? -9.564 9.774 -8.228 1.00 90.62 83 GLU A CA 1
ATOM 685 C C . GLU A 1 83 ? -10.345 9.861 -6.918 1.00 90.62 83 GLU A C 1
ATOM 687 O O . GLU A 1 83 ? -10.716 10.958 -6.506 1.00 90.62 83 GLU A O 1
ATOM 692 N N . ARG A 1 84 ? -10.545 8.739 -6.215 1.00 89.06 84 ARG A N 1
ATOM 693 C CA . ARG A 1 84 ? -11.213 8.728 -4.902 1.00 89.06 84 ARG A CA 1
ATOM 694 C C . ARG A 1 84 ? -10.481 9.589 -3.879 1.00 89.06 84 ARG A C 1
ATOM 696 O O . ARG A 1 84 ? -11.123 10.364 -3.167 1.00 89.06 84 ARG A O 1
ATOM 703 N N . VAL A 1 85 ? -9.152 9.480 -3.819 1.00 90.69 85 VAL A N 1
ATOM 704 C CA . VAL A 1 85 ? -8.330 10.319 -2.933 1.00 90.69 85 VAL A CA 1
ATOM 705 C C . VAL A 1 85 ? -8.468 11.788 -3.336 1.00 90.69 85 VAL A C 1
ATOM 707 O O . VAL A 1 85 ? -8.811 12.615 -2.494 1.00 90.69 85 VAL A O 1
ATOM 710 N N . LYS A 1 86 ? -8.291 12.113 -4.626 1.00 90.88 86 LYS A N 1
ATOM 711 C CA . LYS A 1 86 ? -8.399 13.486 -5.154 1.00 90.88 86 LYS A CA 1
ATOM 712 C C . LYS A 1 86 ? -9.770 14.117 -4.910 1.00 90.88 86 LYS A C 1
ATOM 714 O O . LYS A 1 86 ? -9.850 15.288 -4.551 1.00 90.88 86 LYS A O 1
ATOM 719 N N . ALA A 1 87 ? -10.851 13.360 -5.081 1.00 91.38 87 ALA A N 1
ATOM 720 C CA . ALA A 1 87 ? -12.205 13.840 -4.834 1.00 91.38 87 ALA A CA 1
ATOM 721 C C . ALA A 1 87 ? -12.377 14.257 -3.368 1.00 91.38 87 ALA A C 1
ATOM 723 O O . ALA A 1 87 ? -12.916 15.328 -3.091 1.00 91.38 87 ALA A O 1
ATOM 724 N N . ARG A 1 88 ? -11.855 13.462 -2.422 1.00 88.88 88 ARG A N 1
ATOM 725 C CA . ARG A 1 88 ? -11.898 13.831 -1.003 1.00 88.88 88 ARG A CA 1
ATOM 726 C C . ARG A 1 88 ? -11.016 15.016 -0.660 1.00 88.88 88 ARG A C 1
ATOM 728 O O . ARG A 1 88 ? -11.494 15.925 0.015 1.00 88.88 88 ARG A O 1
ATOM 735 N N . THR A 1 89 ? -9.781 15.056 -1.150 1.00 89.44 89 THR A N 1
ATOM 736 C CA . THR A 1 89 ? -8.891 16.190 -0.868 1.00 89.44 89 THR A CA 1
ATOM 737 C C . THR A 1 89 ? -9.416 17.499 -1.456 1.00 89.44 89 THR A C 1
ATOM 739 O O . THR A 1 89 ? -9.287 18.539 -0.810 1.00 89.44 89 THR A O 1
ATOM 742 N N . LYS A 1 90 ? -10.078 17.451 -2.623 1.00 89.31 90 LYS A N 1
ATOM 743 C CA . LYS A 1 90 ? -10.754 18.604 -3.234 1.00 89.31 90 LYS A CA 1
ATOM 744 C C . LYS A 1 90 ? -11.866 19.146 -2.336 1.00 89.31 90 LYS A C 1
ATOM 746 O O . LYS A 1 90 ? -11.867 20.337 -2.041 1.00 89.31 90 LYS A O 1
ATOM 751 N N . THR A 1 91 ? -12.779 18.293 -1.864 1.00 89.62 91 THR A N 1
ATOM 752 C CA . THR A 1 91 ? -13.875 18.717 -0.970 1.00 89.62 91 THR A CA 1
ATOM 753 C C . THR A 1 91 ? -13.353 19.295 0.346 1.00 89.62 91 THR A C 1
ATOM 755 O O . THR A 1 91 ? -13.890 20.281 0.837 1.00 89.62 91 THR A O 1
ATOM 758 N N . MET A 1 92 ? -12.277 18.726 0.892 1.00 89.62 92 MET A N 1
ATOM 759 C CA . MET A 1 92 ? -11.662 19.185 2.143 1.00 89.62 92 MET A CA 1
ATOM 760 C C . MET A 1 92 ? -10.846 20.479 1.997 1.00 89.62 92 MET A C 1
ATOM 762 O O . MET A 1 92 ? -10.429 21.041 3.006 1.00 89.62 92 MET A O 1
ATOM 766 N N . ARG A 1 93 ? -10.620 20.960 0.763 1.00 88.12 93 ARG A N 1
ATOM 767 C CA . ARG A 1 93 ? -9.748 22.107 0.448 1.00 88.12 93 ARG A CA 1
ATOM 768 C C . ARG A 1 93 ? -8.304 21.906 0.936 1.00 88.12 93 ARG A C 1
ATOM 770 O O . ARG A 1 93 ? -7.658 22.834 1.416 1.00 88.12 93 ARG A O 1
ATOM 777 N N . GLY A 1 94 ? -7.798 20.682 0.776 1.00 86.94 94 GLY A N 1
ATOM 778 C CA . GLY A 1 94 ? -6.439 20.299 1.164 1.00 86.94 94 GLY A CA 1
ATOM 779 C C . GLY A 1 94 ? -6.271 19.985 2.655 1.00 86.94 94 GLY A C 1
ATOM 780 O O . GLY A 1 94 ? -7.200 20.079 3.452 1.00 86.94 94 GLY A O 1
ATOM 781 N N . PHE A 1 95 ? -5.059 19.571 3.030 1.00 89.75 95 PHE A N 1
ATOM 782 C CA . PHE A 1 95 ? -4.703 19.262 4.417 1.00 89.75 95 PHE A CA 1
ATOM 783 C C . PHE A 1 95 ? -3.909 20.402 5.042 1.00 89.75 95 PHE A C 1
ATOM 785 O O . PHE A 1 95 ? -3.071 21.014 4.387 1.00 89.75 95 PHE A O 1
ATOM 792 N N . LYS A 1 96 ? -4.132 20.644 6.337 1.00 89.38 96 LYS A N 1
ATOM 793 C CA . LYS A 1 96 ? -3.421 21.679 7.102 1.00 89.38 96 LYS A CA 1
ATOM 794 C C . LYS A 1 96 ? -2.015 21.255 7.534 1.00 89.38 96 LYS A C 1
ATOM 796 O O . LYS A 1 96 ? -1.213 22.101 7.902 1.00 89.38 96 LYS A O 1
ATOM 801 N N . SER A 1 97 ? -1.708 19.957 7.505 1.00 93.25 97 SER A N 1
ATOM 802 C CA . SER A 1 97 ? -0.386 19.437 7.867 1.00 93.25 97 SER A CA 1
ATOM 803 C C . SER A 1 97 ? -0.050 18.136 7.140 1.00 93.25 97 SER A C 1
ATOM 805 O O . SER A 1 97 ? -0.936 17.364 6.767 1.00 93.25 97 SER A O 1
ATOM 807 N N . HIS A 1 98 ? 1.243 17.837 7.006 1.00 92.31 98 HIS A N 1
ATOM 808 C CA . HIS A 1 98 ? 1.697 16.557 6.456 1.00 92.31 98 HIS A CA 1
ATOM 809 C C . HIS A 1 98 ? 1.216 15.364 7.306 1.00 92.31 98 HIS A C 1
ATOM 811 O O . HIS A 1 98 ? 0.813 14.333 6.770 1.00 92.31 98 HIS A O 1
ATOM 817 N N . ILE A 1 99 ? 1.183 15.529 8.634 1.00 94.19 99 ILE A N 1
ATOM 818 C CA . ILE A 1 99 ? 0.726 14.501 9.580 1.00 94.19 99 ILE A CA 1
ATOM 819 C C . ILE A 1 99 ? -0.761 14.191 9.377 1.00 94.19 99 ILE A C 1
ATOM 821 O O . ILE A 1 99 ? -1.130 13.018 9.308 1.00 94.19 99 ILE A O 1
ATOM 825 N N . SER A 1 100 ? -1.612 15.216 9.247 1.00 92.75 100 SER A N 1
ATOM 826 C CA . SER A 1 100 ? -3.046 15.008 8.992 1.00 92.75 100 SER A CA 1
ATOM 827 C C . SER A 1 100 ? -3.287 14.285 7.663 1.00 92.75 100 SER A C 1
ATOM 829 O O . SER A 1 100 ? -4.064 13.333 7.631 1.00 92.75 100 SER A O 1
ATOM 831 N N . CYS A 1 101 ? -2.551 14.647 6.606 1.00 93.50 101 CYS A N 1
ATOM 832 C CA . CYS A 1 101 ? -2.600 13.951 5.318 1.00 93.50 101 CYS A CA 1
ATOM 833 C C . CYS A 1 101 ? -2.198 12.473 5.455 1.00 93.50 101 CYS A C 1
ATOM 835 O O . CYS A 1 101 ? -2.930 11.583 5.025 1.00 93.50 101 CYS A O 1
ATOM 837 N N . LYS A 1 102 ? -1.073 12.191 6.125 1.00 94.62 102 LYS A N 1
ATOM 838 C CA . LYS A 1 102 ? -0.586 10.823 6.350 1.00 94.62 102 LYS A CA 1
ATOM 839 C C . LYS A 1 102 ? -1.608 9.969 7.111 1.00 94.62 102 LYS A C 1
ATOM 841 O O . LYS A 1 102 ? -1.922 8.865 6.675 1.00 94.62 102 LYS A O 1
ATOM 846 N N . ARG A 1 103 ? -2.164 10.488 8.213 1.00 94.12 103 ARG A N 1
ATOM 847 C CA . ARG A 1 103 ? -3.206 9.803 9.005 1.00 94.12 103 ARG A CA 1
ATOM 848 C C . ARG A 1 103 ? -4.464 9.537 8.180 1.00 94.12 103 ARG A C 1
ATOM 850 O O . ARG A 1 103 ? -5.023 8.449 8.256 1.00 94.12 103 ARG A O 1
ATOM 857 N N . PHE A 1 104 ? -4.878 10.502 7.362 1.00 93.31 104 PHE A N 1
ATOM 858 C CA . PHE A 1 104 ? -6.030 10.342 6.483 1.00 93.31 104 PHE A CA 1
ATOM 859 C C . PHE A 1 104 ? -5.815 9.247 5.431 1.00 93.31 104 PHE A C 1
ATOM 861 O O . PHE A 1 104 ? -6.695 8.416 5.228 1.00 93.31 104 PHE A O 1
ATOM 868 N N . LEU A 1 105 ? -4.643 9.199 4.792 1.00 93.88 105 LEU A N 1
ATOM 869 C CA . LEU A 1 105 ? -4.327 8.157 3.811 1.00 93.88 105 LEU A CA 1
ATOM 870 C C . LEU A 1 105 ? -4.308 6.759 4.446 1.00 93.88 105 LEU A C 1
ATOM 872 O O . LEU A 1 105 ? -4.876 5.833 3.873 1.00 93.88 105 LEU A O 1
ATOM 876 N N . TYR A 1 106 ? -3.755 6.613 5.656 1.00 93.88 106 TYR A N 1
ATOM 877 C CA . TYR A 1 106 ? -3.844 5.347 6.393 1.00 93.88 106 TYR A CA 1
ATOM 878 C C . TYR A 1 106 ? -5.282 4.965 6.732 1.00 93.88 106 TYR A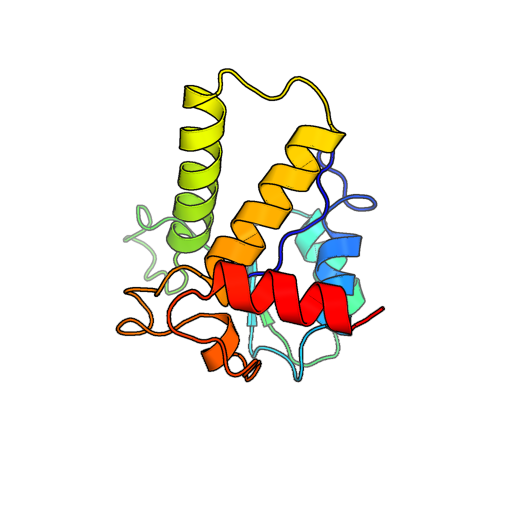 C 1
ATOM 880 O O . TYR A 1 106 ? -5.658 3.806 6.575 1.00 93.88 106 TYR A O 1
ATOM 888 N N . MET A 1 107 ? -6.105 5.933 7.142 1.00 93.31 107 MET A N 1
ATOM 889 C CA . MET A 1 107 ? -7.526 5.688 7.373 1.00 93.31 107 MET A CA 1
ATOM 890 C C . MET A 1 107 ? -8.211 5.184 6.099 1.00 93.31 107 MET A C 1
ATOM 892 O O . MET A 1 107 ? -8.980 4.232 6.164 1.00 93.31 107 MET A O 1
ATOM 896 N N . LEU A 1 108 ? -7.910 5.756 4.927 1.00 93.25 108 LEU A N 1
ATOM 897 C CA . LEU A 1 108 ? -8.466 5.271 3.660 1.00 93.25 108 LEU A CA 1
ATOM 898 C C . LEU A 1 108 ? -8.068 3.823 3.352 1.00 93.25 108 LEU A C 1
ATOM 900 O O . LEU A 1 108 ? -8.907 3.067 2.861 1.00 93.25 108 LEU A O 1
ATOM 904 N N . ASP A 1 109 ? -6.836 3.425 3.662 1.00 94.19 109 ASP A N 1
ATOM 905 C CA . ASP A 1 109 ? -6.379 2.043 3.485 1.00 94.19 109 ASP A CA 1
ATOM 906 C C . ASP A 1 109 ? -7.087 1.080 4.440 1.00 94.19 109 ASP A C 1
ATOM 908 O O . ASP A 1 109 ? -7.573 0.036 4.002 1.00 94.19 109 ASP A O 1
ATOM 912 N N . ILE A 1 110 ? -7.225 1.452 5.718 1.00 95.06 110 ILE A N 1
ATOM 913 C CA . ILE A 1 110 ? -7.986 0.673 6.707 1.00 95.06 110 ILE A CA 1
ATOM 914 C C . ILE A 1 110 ? -9.440 0.536 6.251 1.00 95.06 110 ILE A C 1
ATOM 916 O O . ILE A 1 110 ? -9.990 -0.566 6.229 1.00 95.06 110 ILE A O 1
ATOM 920 N N . MET A 1 111 ? -10.053 1.641 5.819 1.00 94.00 111 MET A N 1
ATOM 921 C CA . MET A 1 111 ? -11.420 1.632 5.317 1.00 94.00 111 MET A CA 1
ATOM 922 C C . MET A 1 111 ? -11.573 0.728 4.093 1.00 94.00 111 MET A C 1
ATOM 924 O O . MET A 1 111 ? -12.571 0.022 3.995 1.00 94.00 111 MET A O 1
ATOM 928 N N . HIS A 1 112 ? -10.617 0.757 3.161 1.00 92.75 112 HIS A N 1
ATOM 929 C CA . HIS A 1 112 ? -10.647 -0.077 1.963 1.00 92.75 112 HIS A CA 1
ATOM 930 C C . HIS A 1 112 ? -10.498 -1.561 2.297 1.00 92.75 112 HIS A C 1
ATOM 932 O O . HIS A 1 112 ? -11.247 -2.372 1.769 1.00 92.75 112 HIS A O 1
ATOM 938 N N . ASN A 1 113 ? -9.541 -1.913 3.155 1.00 94.75 113 ASN A N 1
ATOM 939 C CA . ASN A 1 113 ? -9.213 -3.307 3.432 1.00 94.75 113 ASN A CA 1
ATOM 940 C C . ASN A 1 113 ? -10.213 -3.975 4.378 1.00 94.75 113 ASN A C 1
ATOM 942 O O . ASN A 1 113 ? -10.592 -5.119 4.140 1.00 94.75 113 ASN A O 1
ATOM 946 N N . PHE A 1 114 ? -10.642 -3.272 5.429 1.00 95.38 114 PHE A N 1
ATOM 947 C CA . PHE A 1 114 ? -11.365 -3.890 6.539 1.00 95.38 114 PHE A CA 1
ATOM 948 C C . PHE A 1 114 ? -12.812 -3.435 6.688 1.00 95.38 114 PHE A C 1
ATOM 950 O O . PHE A 1 114 ? -13.579 -4.174 7.287 1.00 95.38 114 PHE A O 1
ATOM 957 N N . ILE A 1 115 ? -13.209 -2.253 6.204 1.00 93.94 115 ILE A N 1
ATOM 958 C CA . ILE A 1 115 ? -14.527 -1.671 6.539 1.00 93.94 115 ILE A CA 1
ATOM 959 C C . ILE A 1 115 ? -15.493 -1.681 5.356 1.00 93.94 115 ILE A C 1
ATOM 961 O O . ILE A 1 115 ? -16.687 -1.887 5.549 1.00 93.94 115 ILE A O 1
ATOM 965 N N . LYS A 1 116 ? -15.015 -1.412 4.138 1.00 90.69 116 LYS A N 1
ATOM 966 C CA . LYS A 1 116 ? -15.877 -1.275 2.961 1.00 90.69 116 LYS A CA 1
ATOM 967 C C . LYS A 1 116 ? -15.928 -2.583 2.173 1.00 90.69 116 LYS A C 1
ATOM 969 O O . LYS A 1 116 ? -14.876 -3.016 1.702 1.00 90.69 116 LYS A O 1
ATOM 974 N N . PRO A 1 117 ? -17.123 -3.156 1.950 1.00 90.00 117 PRO A N 1
ATOM 975 C CA . PRO A 1 117 ? -17.261 -4.297 1.061 1.00 90.00 117 PRO A CA 1
ATOM 976 C C . PRO A 1 117 ? -16.928 -3.884 -0.376 1.00 90.00 117 PRO A C 1
ATOM 978 O O . PRO A 1 117 ? -17.258 -2.782 -0.834 1.00 90.00 117 PRO A O 1
ATOM 981 N N . SER A 1 118 ? -16.249 -4.766 -1.101 1.00 87.25 118 SER A N 1
ATOM 982 C CA . SER A 1 118 ? -15.850 -4.533 -2.483 1.00 87.25 118 SER A CA 1
ATOM 983 C C . SER A 1 118 ? -16.838 -5.190 -3.438 1.00 87.25 118 SER A C 1
ATOM 985 O O . SER A 1 118 ? -16.987 -6.408 -3.462 1.00 87.25 118 SER A O 1
ATOM 987 N N . MET A 1 119 ? -17.453 -4.398 -4.321 1.00 85.62 119 MET A N 1
ATOM 988 C CA . MET A 1 119 ? -18.298 -4.947 -5.393 1.00 85.62 119 MET A CA 1
ATOM 989 C C . MET A 1 119 ? -17.519 -5.883 -6.328 1.00 85.62 119 MET A C 1
ATOM 991 O O . MET A 1 119 ? -18.083 -6.834 -6.856 1.00 85.62 119 MET A O 1
ATOM 995 N N . ALA A 1 120 ? -16.215 -5.642 -6.512 1.00 85.06 120 ALA A N 1
ATOM 996 C CA . ALA A 1 120 ? -15.361 -6.521 -7.313 1.00 85.06 120 ALA A CA 1
ATOM 997 C C . ALA A 1 120 ? -15.130 -7.890 -6.649 1.00 85.06 120 ALA A C 1
ATOM 999 O O . ALA A 1 120 ? -14.760 -8.835 -7.336 1.00 85.06 120 ALA A O 1
ATOM 1000 N N . LEU A 1 121 ? -15.364 -7.988 -5.337 1.00 88.88 121 LEU A N 1
ATOM 1001 C CA . LEU A 1 121 ? -15.250 -9.208 -4.537 1.00 88.88 121 LEU A CA 1
ATOM 1002 C C . LEU A 1 121 ? -16.634 -9.713 -4.102 1.00 88.88 121 LEU A C 1
ATOM 1004 O O . LEU A 1 121 ? -16.779 -10.278 -3.031 1.00 88.88 121 LEU A O 1
ATOM 1008 N N . ARG A 1 122 ? -17.686 -9.450 -4.894 1.00 90.06 122 ARG A N 1
ATOM 1009 C CA . ARG A 1 122 ? -19.068 -9.889 -4.602 1.00 90.06 122 ARG A CA 1
ATOM 1010 C C . ARG A 1 122 ? -19.582 -9.475 -3.212 1.00 90.06 122 ARG A C 1
ATOM 1012 O O . ARG A 1 122 ? -20.423 -10.152 -2.637 1.00 90.06 122 ARG A O 1
ATOM 1019 N N . GLY A 1 123 ? -19.112 -8.337 -2.700 1.00 89.31 123 GLY A N 1
ATOM 1020 C CA . GLY A 1 123 ? -19.498 -7.825 -1.384 1.00 89.31 123 GLY A CA 1
ATOM 1021 C C . GLY A 1 123 ? -18.562 -8.229 -0.244 1.00 89.31 123 GLY A C 1
ATOM 1022 O O . GLY A 1 123 ? -18.802 -7.797 0.878 1.00 89.31 123 GLY A O 1
ATOM 1023 N N . ASP A 1 124 ? -17.491 -8.975 -0.518 1.00 91.12 124 ASP A N 1
ATOM 1024 C CA . ASP A 1 124 ? -16.493 -9.347 0.486 1.00 91.12 124 ASP A CA 1
ATOM 1025 C C . ASP A 1 124 ? -15.449 -8.233 0.737 1.00 91.12 124 ASP A C 1
ATOM 1027 O O . ASP A 1 124 ? -15.375 -7.221 0.020 1.00 91.12 124 ASP A O 1
ATOM 1031 N N . TYR A 1 125 ? -14.635 -8.403 1.777 1.00 93.69 125 TYR A N 1
ATOM 1032 C CA . TYR A 1 125 ? -13.637 -7.459 2.257 1.00 93.69 125 TYR A CA 1
ATOM 1033 C C . TYR A 1 125 ? -12.234 -7.822 1.750 1.00 93.69 125 TYR A C 1
ATOM 1035 O O . TYR A 1 125 ? -11.784 -8.956 1.914 1.00 93.69 125 TYR A O 1
ATOM 1043 N N . PRO A 1 126 ? -11.461 -6.859 1.210 1.00 94.50 126 PRO A N 1
ATOM 1044 C CA . PRO A 1 126 ? -10.127 -7.143 0.677 1.00 94.50 126 PRO A CA 1
ATOM 1045 C C . PRO A 1 126 ? -9.111 -7.722 1.674 1.00 94.50 126 PRO A C 1
ATOM 1047 O O . PRO A 1 126 ? -8.080 -8.224 1.219 1.00 94.50 126 PRO A O 1
ATOM 1050 N N . ALA A 1 127 ? -9.339 -7.571 2.984 1.00 94.94 127 ALA A N 1
ATOM 1051 C CA . ALA A 1 127 ? -8.567 -8.211 4.049 1.00 94.94 127 ALA A CA 1
ATOM 1052 C C . ALA A 1 127 ? -8.914 -9.687 4.236 1.00 94.94 127 ALA A C 1
ATOM 1054 O O . ALA A 1 127 ? -8.003 -10.505 4.325 1.00 94.94 127 ALA A O 1
ATOM 1055 N N . GLU A 1 128 ? -10.200 -10.028 4.235 1.00 94.00 128 GLU A N 1
ATOM 1056 C CA . GLU A 1 128 ? -10.659 -11.403 4.444 1.00 94.00 128 GLU A CA 1
ATOM 1057 C C . GLU A 1 128 ? -10.228 -12.300 3.280 1.00 94.00 128 GLU A C 1
ATOM 1059 O O . GLU A 1 128 ? -9.649 -13.361 3.511 1.00 94.00 128 GLU A O 1
ATOM 1064 N N . GLU A 1 129 ? -10.353 -11.805 2.044 1.00 92.69 129 GLU A N 1
ATOM 1065 C CA . GLU A 1 129 ? -9.858 -12.494 0.841 1.00 92.69 129 GLU A CA 1
ATOM 1066 C C . GLU A 1 129 ? -8.332 -12.594 0.759 1.00 92.69 129 GLU A C 1
ATOM 1068 O O . GLU A 1 129 ? -7.778 -13.406 0.024 1.00 92.69 129 GLU A O 1
ATOM 1073 N N . ALA A 1 130 ? -7.622 -11.761 1.516 1.00 91.88 130 ALA A N 1
ATOM 1074 C CA . ALA A 1 130 ? -6.175 -11.864 1.653 1.00 91.88 130 ALA A CA 1
ATOM 1075 C C . ALA A 1 130 ? -5.754 -12.800 2.798 1.00 91.88 130 ALA A C 1
ATOM 1077 O O . ALA A 1 130 ? -4.579 -12.829 3.143 1.00 91.88 130 ALA A O 1
ATOM 1078 N N . GLY A 1 131 ? -6.700 -13.523 3.406 1.00 92.19 131 GLY A N 1
ATOM 1079 C CA . GLY A 1 131 ? -6.456 -14.443 4.517 1.00 92.19 131 GLY A CA 1
ATOM 1080 C C . GLY A 1 131 ? -6.457 -13.788 5.902 1.00 92.19 131 GLY A C 1
ATOM 1081 O O . GLY A 1 131 ? -6.349 -14.489 6.905 1.00 92.19 131 GLY A O 1
ATOM 1082 N N . ILE A 1 132 ? -6.636 -12.467 6.002 1.00 92.56 132 ILE A N 1
ATOM 1083 C CA . ILE A 1 132 ? -6.603 -11.735 7.275 1.00 92.56 132 ILE A CA 1
ATOM 1084 C C . ILE A 1 132 ? -8.011 -11.708 7.886 1.00 92.56 132 ILE A C 1
ATOM 1086 O O . ILE A 1 132 ? -8.801 -10.791 7.648 1.00 92.56 132 ILE A O 1
ATOM 1090 N N . LYS A 1 133 ? -8.330 -12.725 8.694 1.00 91.06 133 LYS A N 1
ATOM 1091 C CA . LYS A 1 133 ? -9.655 -12.911 9.310 1.00 91.06 133 LYS A CA 1
ATOM 1092 C C . LYS A 1 133 ? -9.663 -12.476 10.778 1.00 91.06 133 LYS A C 1
ATOM 1094 O O . LYS A 1 133 ? -9.377 -13.264 11.670 1.00 91.06 133 LYS A O 1
ATOM 1099 N N . LEU A 1 134 ? -10.035 -11.219 11.029 1.00 90.12 134 LEU A N 1
ATOM 1100 C CA . LEU A 1 134 ? -10.070 -10.616 12.376 1.00 90.12 134 LEU A CA 1
ATOM 1101 C C . LEU A 1 134 ? -11.399 -10.812 13.138 1.00 90.12 134 LEU A C 1
ATOM 1103 O O . LEU A 1 134 ? -11.607 -10.154 14.151 1.00 90.12 134 LEU A O 1
ATOM 1107 N N . GLN A 1 135 ? -12.310 -11.665 12.648 1.00 88.44 135 GLN A N 1
ATOM 1108 C CA . GLN A 1 135 ? -13.640 -11.913 13.242 1.00 88.44 135 GLN A CA 1
ATOM 1109 C C . GLN A 1 135 ? -14.388 -10.618 13.626 1.00 88.44 135 GLN A C 1
ATOM 1111 O O . GLN A 1 135 ? -14.906 -10.465 14.730 1.00 88.44 135 GLN A O 1
ATOM 1116 N N . LEU A 1 136 ? -14.412 -9.641 12.714 1.00 91.69 136 LEU A N 1
ATOM 1117 C CA . LEU A 1 136 ? -15.028 -8.342 12.984 1.00 91.69 136 LEU A CA 1
ATOM 1118 C C . LEU A 1 136 ? -16.555 -8.475 13.046 1.00 91.69 136 LEU A C 1
ATOM 1120 O O . LEU A 1 136 ? -17.171 -9.069 12.162 1.00 91.69 136 LEU A O 1
ATOM 1124 N N . GLY A 1 137 ? -17.166 -7.874 14.068 1.00 89.50 137 GLY A N 1
ATOM 1125 C CA . GLY A 1 137 ? -18.618 -7.856 14.226 1.00 89.50 137 GLY A CA 1
ATOM 1126 C C . GLY A 1 137 ? -19.315 -6.921 13.233 1.00 89.50 137 GLY A C 1
ATOM 1127 O O . GLY A 1 137 ? -18.695 -6.301 12.367 1.00 89.50 137 GLY A O 1
ATOM 1128 N N . ARG A 1 138 ? -20.635 -6.748 13.396 1.00 90.31 138 ARG A N 1
ATOM 1129 C CA . ARG A 1 138 ? -21.449 -5.865 12.535 1.00 90.31 138 ARG A CA 1
ATOM 1130 C C . ARG A 1 138 ? -20.895 -4.437 12.467 1.00 90.31 138 ARG A C 1
ATOM 1132 O O . ARG A 1 138 ? -20.850 -3.844 11.392 1.00 90.31 138 ARG A O 1
ATOM 1139 N N . ASN A 1 139 ? -20.455 -3.888 13.602 1.00 93.44 139 ASN A N 1
ATOM 1140 C CA . ASN A 1 139 ? -19.750 -2.609 13.642 1.00 93.44 139 ASN A CA 1
ATOM 1141 C C . ASN A 1 139 ? -18.238 -2.835 13.527 1.00 93.44 139 ASN A C 1
ATOM 1143 O O . ASN A 1 139 ? -17.510 -2.840 14.518 1.00 93.44 139 ASN A O 1
ATOM 1147 N N . ARG A 1 140 ? -17.771 -3.007 12.288 1.00 94.12 140 ARG A N 1
ATOM 1148 C CA . ARG A 1 140 ? -16.376 -3.360 11.992 1.00 94.12 140 ARG A CA 1
ATOM 1149 C C . ARG A 1 140 ? -15.372 -2.327 12.500 1.00 94.12 140 ARG A C 1
ATOM 1151 O O . ARG A 1 140 ? -14.298 -2.704 12.951 1.00 94.12 140 ARG A O 1
ATOM 1158 N N . LEU A 1 141 ? -15.717 -1.036 12.467 1.00 94.25 141 LEU A N 1
ATOM 1159 C CA . LEU A 1 141 ? -14.841 0.020 12.985 1.00 94.25 141 LEU A CA 1
ATOM 1160 C C . LEU A 1 141 ? -14.680 -0.087 14.505 1.00 94.25 141 LEU A C 1
ATOM 1162 O O . LEU A 1 141 ? -13.557 -0.016 14.995 1.00 94.25 141 LEU A O 1
ATOM 1166 N N . LEU A 1 142 ? -15.781 -0.288 15.235 1.00 94.81 142 LEU A N 1
ATOM 1167 C CA . LEU A 1 142 ? -15.728 -0.489 16.682 1.00 94.81 142 LEU A CA 1
ATOM 1168 C C . LEU A 1 142 ? -14.897 -1.728 17.032 1.00 94.81 142 LEU A C 1
ATOM 1170 O O . LEU A 1 142 ? -14.015 -1.635 17.879 1.00 94.81 142 LEU A O 1
ATOM 1174 N N . SER A 1 143 ? -15.116 -2.846 16.333 1.00 95.75 143 SER A N 1
ATOM 1175 C CA . SER A 1 143 ? -14.332 -4.067 16.540 1.00 95.75 143 SER A CA 1
ATOM 1176 C C . SER A 1 143 ? -12.835 -3.843 16.304 1.00 95.75 143 SER A C 1
ATOM 1178 O O . SER A 1 143 ? -12.023 -4.293 17.102 1.00 95.75 143 SER A O 1
ATOM 1180 N N . LEU A 1 144 ? -12.449 -3.097 15.261 1.00 94.69 144 LEU A N 1
ATOM 1181 C CA . LEU A 1 144 ? -11.042 -2.754 15.015 1.00 94.69 144 LEU A CA 1
ATOM 1182 C C . LEU A 1 144 ? -10.438 -1.903 16.139 1.00 94.69 144 LEU A C 1
ATOM 1184 O O . LEU A 1 144 ? -9.293 -2.131 16.521 1.00 94.69 144 LEU A O 1
ATOM 1188 N N . ILE A 1 145 ? -11.190 -0.933 16.669 1.00 94.06 145 ILE A N 1
ATOM 1189 C CA . ILE A 1 145 ? -10.735 -0.094 17.788 1.00 94.06 145 ILE A CA 1
ATOM 1190 C C . I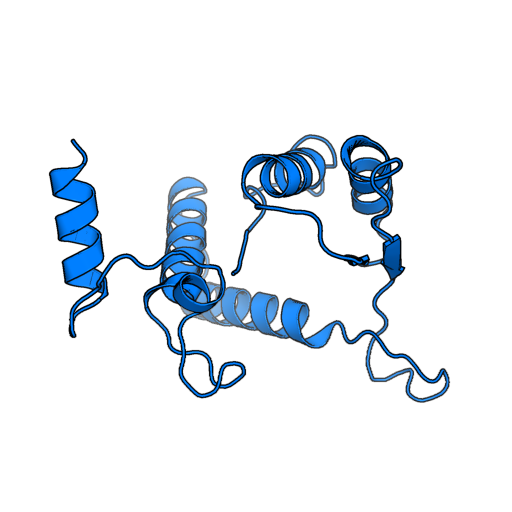LE A 1 145 ? -10.539 -0.949 19.043 1.00 94.06 145 ILE A C 1
ATOM 1192 O O . ILE A 1 145 ? -9.506 -0.835 19.693 1.00 94.06 145 ILE A O 1
ATOM 1196 N N . GLN A 1 146 ? -11.494 -1.828 19.354 1.00 94.94 146 GLN A N 1
ATOM 1197 C CA . GLN A 1 146 ? -11.417 -2.730 20.505 1.00 94.94 146 GLN A CA 1
ATOM 1198 C C . GLN A 1 146 ? -10.229 -3.694 20.396 1.00 94.94 146 GLN A C 1
ATOM 1200 O O . GLN A 1 146 ? -9.462 -3.816 21.346 1.00 94.94 146 GLN A O 1
ATOM 1205 N N . LEU A 1 147 ? -10.025 -4.312 19.228 1.00 94.12 147 LEU A N 1
ATOM 1206 C CA . LEU A 1 147 ? -8.869 -5.178 18.972 1.00 94.12 147 LEU A CA 1
ATOM 1207 C C . LEU A 1 147 ? -7.548 -4.418 19.102 1.00 94.12 147 LEU A C 1
ATOM 1209 O O . LEU A 1 147 ? -6.604 -4.921 19.699 1.00 94.12 147 LEU A O 1
ATOM 1213 N N . SER A 1 148 ? -7.480 -3.197 18.565 1.00 91.88 148 SER A N 1
ATOM 1214 C CA . SER A 1 148 ? -6.283 -2.367 18.685 1.00 91.88 148 SER A CA 1
ATOM 1215 C C . SER A 1 148 ? -6.009 -1.953 20.126 1.00 91.88 148 SER A C 1
ATOM 1217 O O . SER A 1 148 ? -4.844 -1.830 20.477 1.00 91.88 148 SER A O 1
ATOM 1219 N N . ALA A 1 149 ? -7.041 -1.691 20.931 1.00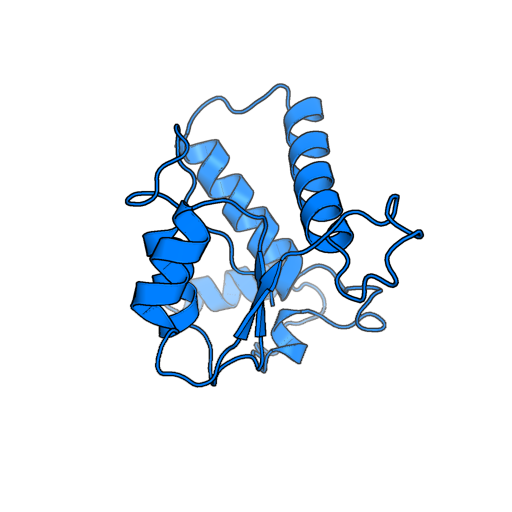 93.31 149 ALA A N 1
ATOM 1220 C CA . ALA A 1 149 ? -6.885 -1.315 22.332 1.00 93.31 149 ALA A CA 1
ATOM 1221 C C . ALA A 1 149 ? -6.433 -2.500 23.196 1.00 93.31 149 ALA A C 1
ATOM 1223 O O . ALA A 1 149 ? -5.643 -2.302 24.104 1.00 93.31 149 ALA A O 1
ATOM 1224 N N . ALA A 1 150 ? -6.895 -3.714 22.887 1.00 92.19 150 ALA A N 1
ATOM 1225 C CA . ALA A 1 150 ? -6.506 -4.938 23.589 1.00 92.19 150 ALA A CA 1
ATOM 1226 C C . ALA A 1 150 ? -5.105 -5.461 23.214 1.00 92.19 150 ALA A C 1
ATOM 1228 O O . ALA A 1 150 ? -4.601 -6.375 23.857 1.00 92.19 150 ALA A O 1
ATOM 1229 N N . ALA A 1 151 ? -4.496 -4.933 22.149 1.00 83.56 151 ALA A N 1
ATOM 1230 C CA . ALA A 1 151 ? -3.162 -5.326 21.695 1.00 83.56 151 ALA A CA 1
ATOM 1231 C C . ALA A 1 151 ? -2.014 -4.638 22.466 1.00 83.56 151 ALA A C 1
ATOM 1233 O O . ALA A 1 151 ? -0.849 -4.91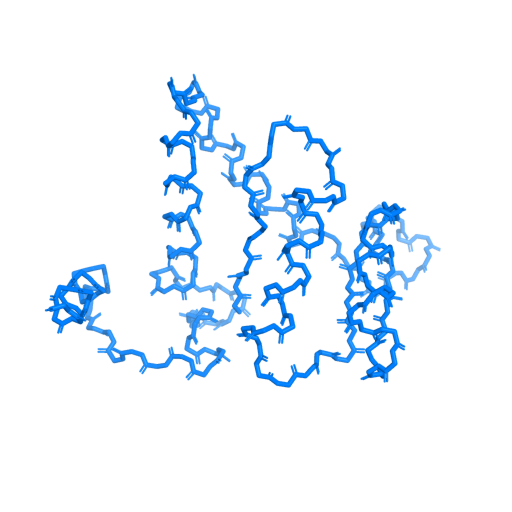5 22.175 1.00 83.56 151 ALA A O 1
ATOM 1234 N N . PHE A 1 152 ? -2.336 -3.743 23.405 1.00 60.59 152 PHE A N 1
ATOM 1235 C CA . PHE A 1 152 ? -1.409 -3.018 24.279 1.00 60.59 152 PHE A CA 1
ATOM 1236 C C . PHE A 1 152 ? -1.761 -3.280 25.742 1.00 60.59 152 PHE A C 1
ATOM 1238 O O . PHE A 1 152 ? -0.823 -3.225 26.565 1.00 60.59 152 PHE A O 1
#

Nearest PDB structures (foldseek):
  6th6-assembly1_Bb  TM=3.915E-01  e=1.575E+00  Thermococcus kodakarensis KOD1
  1n2t-assembly1_A  TM=4.914E-01  e=5.668E+00  Synechocystis sp. PCC 6714
  4a0g-assembly1_B  TM=3.666E-01  e=9.718E+00  Arabidopsis thaliana

Secondary structure (DSSP, 8-state):
---PPPP-SS--IIIIIHHHHHHHHHH-SS--SEEEE-S-HHHHHHHHHHTTTSSPEEEE---GGGGGG------HHHHHHHHHHHHHHHHTTS-SSHHHHHHHHHHHHHIIIIISPPGGGTT--TTTTTT------SSHHHHHHHHHHHT-

Solvent-accessible surface area (backbone atoms only — not comparable to full-atom values): 9130 Å² total; per-residue (Å²): 100,80,85,81,55,59,90,61,97,62,96,38,44,80,67,25,37,38,56,32,48,51,47,53,64,74,73,43,87,78,78,60,75,55,48,76,39,70,90,52,67,44,52,56,54,27,42,56,74,76,36,63,88,68,78,40,38,85,44,70,43,49,64,74,88,50,66,91,65,78,74,90,42,74,44,60,71,62,51,54,52,51,47,54,52,49,54,51,40,58,76,62,72,56,69,96,41,72,65,59,45,50,54,50,54,51,48,51,46,51,37,49,21,69,63,41,58,30,74,94,54,80,56,39,36,32,28,50,81,63,70,52,75,80,81,62,52,96,57,36,66,59,40,52,51,53,54,59,60,72,74,109